Protein AF-A0A0W1KJL3-F1 (afdb_monomer_lite)

pLDDT: mean 86.96, std 9.93, range [46.47, 97.88]

Structure (mmCIF, N/CA/C/O backbone):
data_AF-A0A0W1KJL3-F1
#
_entry.id   AF-A0A0W1KJL3-F1
#
loop_
_atom_site.group_PDB
_atom_site.id
_atom_site.type_symbol
_atom_site.label_atom_id
_atom_site.label_alt_id
_atom_site.label_comp_id
_atom_site.label_asym_id
_atom_site.label_entity_id
_atom_site.label_seq_id
_atom_site.pdbx_PDB_ins_code
_atom_site.Cartn_x
_atom_site.Cartn_y
_atom_site.Cartn_z
_atom_site.occupancy
_atom_site.B_iso_or_equiv
_atom_site.auth_seq_id
_atom_site.auth_comp_id
_atom_site.auth_asym_id
_atom_site.auth_atom_id
_atom_site.pdbx_PDB_model_num
ATOM 1 N N . MET A 1 1 ? -2.576 8.488 -12.815 1.00 86.94 1 MET A N 1
ATOM 2 C CA . MET A 1 1 ? -3.621 8.041 -11.867 1.00 86.94 1 MET A CA 1
ATOM 3 C C . MET A 1 1 ? -3.029 7.929 -10.468 1.00 86.94 1 MET A C 1
ATOM 5 O O . MET A 1 1 ? -1.828 7.719 -10.366 1.00 86.94 1 MET A O 1
ATOM 9 N N . ALA A 1 2 ? -3.822 8.076 -9.404 1.00 86.94 2 ALA A N 1
ATOM 10 C CA . ALA A 1 2 ? -3.338 7.919 -8.029 1.00 86.94 2 ALA A CA 1
ATOM 11 C C . ALA A 1 2 ? -4.065 6.770 -7.322 1.00 86.94 2 ALA A C 1
ATOM 13 O O . ALA A 1 2 ? -5.283 6.648 -7.441 1.00 86.94 2 ALA A O 1
ATOM 14 N N . MET A 1 3 ? -3.318 5.965 -6.572 1.00 89.00 3 MET A N 1
ATOM 15 C CA . MET A 1 3 ? -3.847 4.995 -5.618 1.00 89.00 3 MET A CA 1
ATOM 16 C C . MET A 1 3 ? -3.536 5.489 -4.212 1.00 89.00 3 MET A C 1
ATOM 18 O O . MET A 1 3 ? -2.376 5.740 -3.891 1.00 89.00 3 MET A O 1
ATOM 22 N N . ALA A 1 4 ? -4.565 5.622 -3.382 1.00 90.50 4 ALA A N 1
ATOM 23 C CA . ALA A 1 4 ? -4.445 6.116 -2.016 1.00 90.50 4 ALA A CA 1
ATOM 24 C C . ALA A 1 4 ? -4.930 5.049 -1.020 1.00 90.50 4 ALA A C 1
ATOM 26 O O . ALA A 1 4 ? -6.027 5.187 -0.475 1.00 90.50 4 ALA A O 1
ATOM 27 N N . PRO A 1 5 ? -4.172 3.953 -0.815 1.00 90.31 5 PRO A N 1
ATOM 28 C CA . PRO A 1 5 ? -4.417 3.092 0.333 1.00 90.31 5 PRO A CA 1
ATOM 29 C C . PRO A 1 5 ? -4.080 3.856 1.625 1.00 90.31 5 PRO A C 1
ATOM 31 O O . PRO A 1 5 ? -3.430 4.906 1.598 1.00 90.31 5 PRO A O 1
ATOM 34 N N . GLU A 1 6 ? -4.525 3.357 2.774 1.00 91.62 6 GLU A N 1
ATOM 35 C CA . GLU A 1 6 ? -4.251 4.023 4.042 1.00 91.62 6 GLU A CA 1
ATOM 36 C C . GLU A 1 6 ? -2.750 4.095 4.354 1.00 91.62 6 GLU A C 1
ATOM 38 O O . GLU A 1 6 ? -1.948 3.266 3.924 1.00 91.62 6 GLU A O 1
ATOM 43 N N . ARG A 1 7 ? -2.357 5.090 5.159 1.00 89.19 7 ARG A N 1
ATOM 44 C CA . ARG A 1 7 ? -0.953 5.337 5.530 1.00 89.19 7 ARG A CA 1
ATOM 45 C C . ARG A 1 7 ? -0.255 4.087 6.074 1.00 89.19 7 ARG A C 1
ATOM 47 O O . ARG A 1 7 ? 0.915 3.875 5.780 1.00 89.19 7 ARG A O 1
ATOM 54 N N . HIS A 1 8 ? -0.958 3.283 6.870 1.00 90.88 8 HIS A N 1
ATOM 55 C CA . HIS A 1 8 ? -0.420 2.035 7.414 1.00 90.88 8 HIS A CA 1
ATOM 56 C C . HIS A 1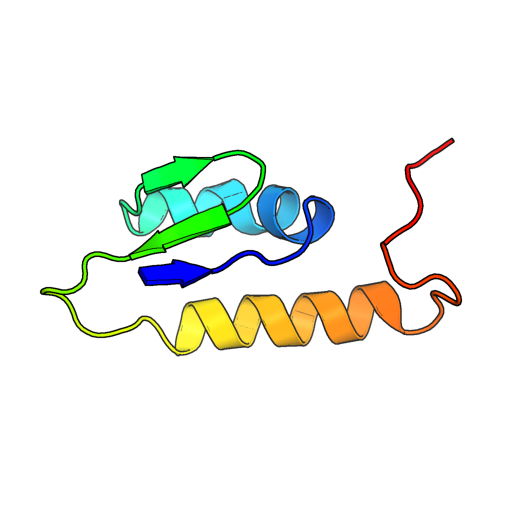 8 ? 0.017 1.069 6.297 1.00 90.88 8 HIS A C 1
ATOM 58 O O . HIS A 1 8 ? 1.097 0.493 6.359 1.00 90.88 8 HIS A O 1
ATOM 64 N N . THR A 1 9 ? -0.769 0.974 5.224 1.00 92.50 9 THR A N 1
ATOM 65 C CA . THR A 1 9 ? -0.452 0.191 4.022 1.00 92.50 9 THR A CA 1
ATOM 66 C C . THR A 1 9 ? 0.693 0.801 3.225 1.00 92.50 9 THR A C 1
ATOM 68 O O . THR A 1 9 ? 1.586 0.077 2.803 1.00 92.50 9 THR A O 1
ATOM 71 N N . MET A 1 10 ? 0.713 2.129 3.064 1.00 90.44 10 MET A N 1
ATOM 72 C CA . MET A 1 10 ? 1.814 2.814 2.374 1.00 90.44 10 MET A CA 1
ATOM 73 C C . MET A 1 10 ? 3.167 2.610 3.067 1.00 90.44 10 MET A C 1
ATOM 75 O O . MET A 1 10 ? 4.182 2.552 2.386 1.00 90.44 10 MET A O 1
ATOM 79 N N . ILE A 1 11 ? 3.186 2.506 4.401 1.00 89.94 11 ILE A N 1
ATOM 80 C CA . ILE A 1 11 ? 4.402 2.200 5.170 1.00 89.94 11 ILE A CA 1
ATOM 81 C C . ILE A 1 11 ? 4.809 0.738 4.988 1.00 89.94 11 ILE A C 1
ATOM 83 O O . ILE A 1 11 ? 5.991 0.463 4.825 1.00 89.94 11 ILE A O 1
ATOM 87 N N . HIS A 1 12 ? 3.847 -0.189 5.005 1.00 91.81 12 HIS A N 1
ATOM 88 C CA . HIS A 1 12 ? 4.131 -1.616 4.841 1.00 91.81 12 HIS A CA 1
ATOM 89 C C . HIS A 1 12 ? 4.763 -1.936 3.479 1.00 91.81 12 HIS A C 1
ATOM 91 O O . HIS A 1 12 ? 5.689 -2.732 3.423 1.00 91.81 12 HIS A O 1
ATOM 97 N N . PHE A 1 13 ? 4.293 -1.287 2.408 1.00 91.12 13 PHE A N 1
ATOM 98 C CA . PHE A 1 13 ? 4.737 -1.539 1.031 1.00 91.12 13 PHE A CA 1
ATOM 99 C C . PHE A 1 13 ? 5.719 -0.492 0.483 1.00 91.12 13 PHE A C 1
ATOM 101 O O . PHE A 1 13 ? 5.816 -0.298 -0.732 1.00 91.12 13 PHE A O 1
ATOM 108 N N . GLU A 1 14 ? 6.405 0.257 1.350 1.00 88.50 14 GLU A N 1
ATOM 109 C CA . GLU A 1 14 ? 7.274 1.352 0.906 1.00 88.50 14 GLU A CA 1
ATOM 110 C C . GLU A 1 14 ? 8.370 0.855 -0.057 1.00 88.50 14 GLU A C 1
ATOM 112 O O . GLU A 1 14 ? 8.650 1.502 -1.071 1.00 88.50 14 GLU A O 1
ATOM 117 N N . ASP A 1 15 ? 8.946 -0.315 0.215 1.00 87.88 15 ASP A N 1
ATOM 118 C CA . ASP A 1 15 ? 10.025 -0.885 -0.591 1.00 87.88 15 ASP A CA 1
ATOM 119 C C . ASP A 1 15 ? 9.514 -1.455 -1.926 1.00 87.88 15 ASP A C 1
ATOM 121 O O . ASP A 1 15 ? 10.130 -1.233 -2.971 1.00 87.88 15 ASP A O 1
ATOM 125 N N . GLU A 1 16 ? 8.344 -2.096 -1.943 1.00 87.62 16 GLU A N 1
ATOM 126 C CA . GLU A 1 16 ? 7.697 -2.618 -3.152 1.00 87.62 16 GLU A CA 1
ATOM 127 C C . GLU A 1 16 ? 7.297 -1.511 -4.129 1.00 87.62 16 GLU A C 1
ATOM 129 O O . GLU A 1 16 ? 7.348 -1.710 -5.349 1.00 87.62 16 GLU A O 1
ATOM 134 N N . VAL A 1 17 ? 6.884 -0.355 -3.605 1.00 84.62 17 VAL A N 1
ATOM 135 C CA . VAL A 1 17 ? 6.524 0.818 -4.409 1.00 84.62 17 VAL A CA 1
ATOM 136 C C . VAL A 1 17 ? 7.782 1.501 -4.953 1.00 84.62 17 VAL A C 1
ATOM 138 O O . VAL A 1 17 ? 7.818 1.844 -6.138 1.00 84.62 17 VAL A O 1
ATOM 141 N N . LYS A 1 18 ? 8.841 1.631 -4.138 1.00 83.81 18 LYS A N 1
ATOM 142 C CA . LYS A 1 18 ? 10.157 2.126 -4.586 1.00 83.81 18 LYS A CA 1
ATOM 143 C C . LYS A 1 18 ? 10.747 1.262 -5.697 1.00 83.81 18 LYS A C 1
ATOM 145 O O . LYS A 1 18 ? 11.222 1.800 -6.694 1.00 83.81 18 LYS A O 1
ATOM 150 N N . ALA A 1 19 ? 10.695 -0.063 -5.549 1.00 85.19 19 ALA A N 1
ATOM 151 C CA . ALA A 1 19 ? 11.235 -1.011 -6.524 1.00 85.19 19 ALA A CA 1
ATOM 152 C C . ALA A 1 19 ? 10.567 -0.894 -7.906 1.00 85.19 19 ALA A C 1
ATOM 154 O O . ALA A 1 19 ? 11.194 -1.177 -8.923 1.00 85.19 19 ALA A O 1
ATOM 155 N N . ARG A 1 20 ? 9.312 -0.436 -7.950 1.00 81.94 20 ARG A N 1
ATOM 156 C CA . ARG A 1 20 ? 8.545 -0.208 -9.184 1.00 81.94 20 ARG A CA 1
ATOM 157 C C . ARG A 1 20 ? 8.739 1.189 -9.784 1.00 81.94 20 ARG A C 1
ATOM 159 O O . ARG A 1 20 ? 8.032 1.539 -10.721 1.00 81.94 20 ARG A O 1
ATOM 166 N N . ALA A 1 21 ? 9.663 1.989 -9.243 1.00 71.38 21 ALA A N 1
ATOM 167 C CA . ALA A 1 21 ? 9.963 3.354 -9.685 1.00 71.38 21 ALA A CA 1
ATOM 168 C C . ALA A 1 21 ? 8.735 4.289 -9.763 1.00 71.38 21 ALA A C 1
ATOM 170 O O . ALA A 1 21 ? 8.742 5.276 -10.499 1.00 71.38 21 ALA A O 1
ATOM 171 N N . MET A 1 22 ? 7.676 4.000 -9.000 1.00 74.12 22 MET A N 1
ATOM 172 C CA . MET A 1 22 ? 6.488 4.851 -8.946 1.00 74.12 22 MET A CA 1
ATOM 173 C C . MET A 1 22 ? 6.780 6.097 -8.107 1.00 74.12 22 MET A C 1
ATOM 175 O O . MET A 1 22 ? 7.441 6.011 -7.076 1.00 74.12 22 MET A O 1
ATOM 179 N N . ASP A 1 23 ? 6.251 7.255 -8.507 1.00 68.69 23 ASP A N 1
ATOM 180 C CA . ASP A 1 23 ? 6.288 8.450 -7.658 1.00 68.69 23 ASP A C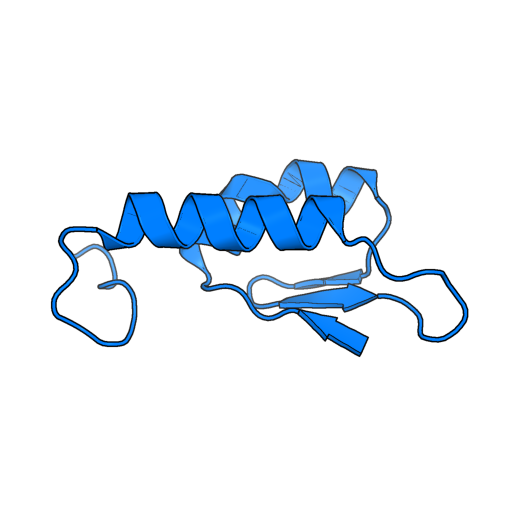A 1
ATOM 181 C C . ASP A 1 23 ? 5.377 8.217 -6.442 1.00 68.69 23 ASP A C 1
ATOM 183 O O . ASP A 1 23 ? 4.156 8.082 -6.575 1.00 68.69 23 ASP A O 1
ATOM 187 N N . PHE A 1 24 ? 5.974 8.119 -5.254 1.00 67.19 24 PHE A N 1
ATOM 188 C CA . PHE A 1 24 ? 5.277 7.787 -4.017 1.00 67.19 24 PHE A CA 1
ATOM 189 C C . PHE A 1 24 ? 5.514 8.848 -2.946 1.00 67.19 24 PHE A C 1
ATOM 191 O O . PHE A 1 24 ? 6.617 9.347 -2.734 1.00 67.19 24 PHE A O 1
ATOM 198 N N . GLY A 1 25 ? 4.441 9.183 -2.237 1.00 64.12 25 GLY A N 1
ATOM 199 C CA . GLY A 1 25 ? 4.508 9.914 -0.979 1.00 64.12 25 GLY A CA 1
ATOM 200 C C . GLY A 1 25 ? 3.993 9.046 0.162 1.00 64.12 25 GLY A C 1
ATOM 201 O O . GLY A 1 25 ? 3.426 7.981 -0.060 1.00 64.12 25 GLY A O 1
ATOM 202 N N . LYS A 1 26 ? 4.073 9.547 1.400 1.00 61.47 26 LYS A N 1
ATOM 203 C CA . LYS A 1 26 ? 3.551 8.852 2.599 1.00 61.47 26 LYS A CA 1
ATOM 204 C C . LYS A 1 26 ? 2.043 8.522 2.554 1.00 61.47 26 LYS A C 1
ATOM 206 O O . LYS A 1 26 ? 1.550 7.877 3.473 1.00 61.47 26 LYS A O 1
ATOM 211 N N . MET A 1 27 ? 1.308 9.013 1.551 1.00 69.12 27 MET A N 1
ATOM 212 C CA . MET A 1 27 ? -0.159 8.980 1.490 1.00 69.12 27 MET A CA 1
ATOM 213 C C . MET A 1 27 ? -0.737 8.379 0.200 1.00 69.12 27 MET A C 1
ATOM 215 O O . MET A 1 27 ? -1.926 8.084 0.179 1.00 69.12 27 MET A O 1
ATOM 219 N N . PHE A 1 28 ? 0.040 8.236 -0.878 1.00 77.56 28 PHE A N 1
ATOM 220 C CA . PHE A 1 28 ? -0.444 7.652 -2.136 1.00 77.56 28 PHE A CA 1
ATOM 221 C C . PHE A 1 28 ? 0.720 7.288 -3.067 1.00 77.56 28 PHE A C 1
ATOM 223 O O . PHE A 1 28 ? 1.793 7.897 -3.011 1.00 77.56 28 PHE A O 1
ATOM 230 N N . ALA A 1 29 ? 0.465 6.333 -3.960 1.00 83.56 29 ALA A N 1
ATOM 231 C CA . ALA A 1 29 ? 1.315 5.986 -5.095 1.00 83.56 29 ALA A CA 1
ATOM 232 C C . ALA A 1 29 ? 0.732 6.582 -6.386 1.00 83.56 29 ALA A C 1
ATOM 234 O O . ALA A 1 29 ? -0.481 6.510 -6.626 1.00 83.56 29 ALA A O 1
ATOM 235 N N . ARG A 1 30 ? 1.580 7.180 -7.228 1.00 85.81 30 ARG A N 1
ATOM 236 C CA . ARG A 1 30 ? 1.196 7.717 -8.537 1.00 85.81 30 ARG A CA 1
ATOM 237 C C . ARG A 1 30 ? 1.688 6.801 -9.646 1.00 85.81 30 ARG A C 1
ATOM 239 O O . ARG A 1 30 ? 2.879 6.539 -9.767 1.00 85.81 30 ARG A O 1
ATOM 246 N N . GLN A 1 31 ? 0.752 6.381 -10.489 1.00 83.69 31 GLN A N 1
ATOM 247 C CA . GLN A 1 31 ? 1.052 5.668 -11.724 1.00 83.69 31 GLN A CA 1
ATOM 248 C C . GLN A 1 31 ? 0.909 6.605 -12.925 1.00 83.69 31 GLN A C 1
ATOM 250 O O . GLN A 1 31 ? -0.089 7.344 -13.003 1.00 83.69 31 GLN A O 1
ATOM 255 N N . PRO A 1 32 ? 1.866 6.593 -13.868 1.00 85.12 32 PRO A N 1
ATOM 256 C CA . PRO A 1 32 ? 1.736 7.313 -15.126 1.00 85.12 32 PR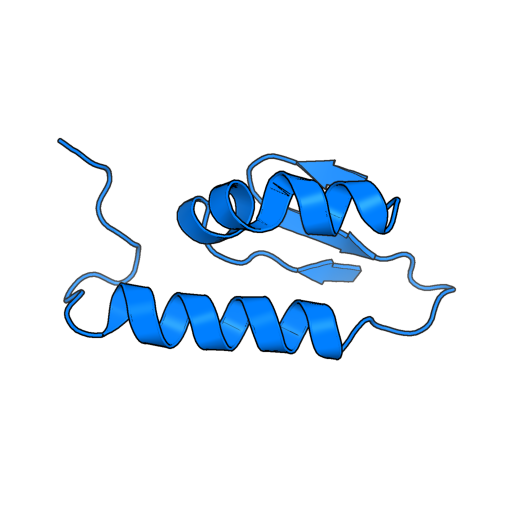O A CA 1
ATOM 257 C C . PRO A 1 32 ? 0.472 6.888 -15.878 1.00 85.12 32 PRO A C 1
ATOM 259 O O . PRO A 1 32 ? 0.099 5.723 -15.890 1.00 85.12 32 PRO A O 1
ATOM 262 N N . TRP A 1 33 ? -0.206 7.834 -16.528 1.00 88.06 33 TRP A N 1
ATOM 263 C CA . TRP A 1 33 ? -1.362 7.508 -17.379 1.00 88.06 33 TRP A CA 1
ATOM 264 C C . TRP A 1 33 ? -0.969 6.810 -18.684 1.00 88.06 33 TRP A C 1
ATOM 266 O O . TRP A 1 33 ? -1.808 6.172 -19.309 1.00 88.06 33 TRP A O 1
ATOM 276 N N . ALA A 1 34 ? 0.285 6.981 -19.105 1.00 89.19 34 ALA A N 1
ATOM 277 C CA . ALA A 1 34 ? 0.822 6.415 -20.336 1.00 89.19 34 ALA A CA 1
ATOM 278 C C . ALA A 1 34 ? 1.256 4.947 -20.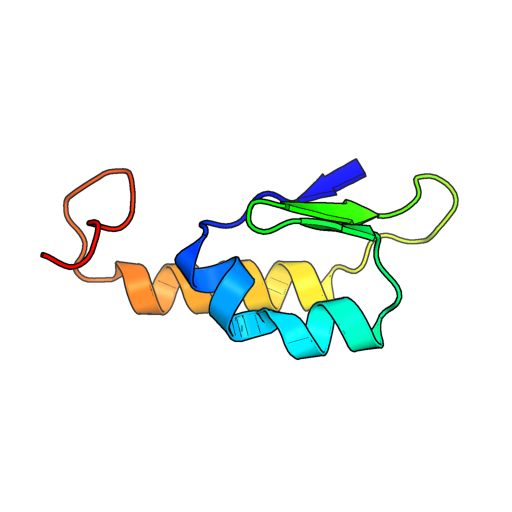185 1.00 89.19 34 ALA A C 1
ATOM 280 O O . ALA A 1 34 ? 1.574 4.307 -21.183 1.00 89.19 34 ALA A O 1
ATOM 281 N N . GLU A 1 35 ? 1.277 4.423 -18.958 1.00 85.88 35 GLU A N 1
ATOM 282 C CA . GLU A 1 35 ? 1.708 3.061 -18.658 1.00 85.88 35 GLU A CA 1
ATOM 283 C C . GLU A 1 35 ? 0.514 2.185 -18.256 1.00 85.88 35 GLU A C 1
ATOM 285 O O . GLU A 1 35 ? -0.493 2.698 -17.752 1.00 85.88 35 GLU A O 1
ATOM 290 N N . PRO A 1 36 ? 0.593 0.860 -18.475 1.00 89.88 36 PRO A N 1
ATOM 291 C CA . PRO A 1 36 ? -0.406 -0.068 -17.970 1.00 89.88 36 PRO A CA 1
ATOM 292 C C . PRO A 1 36 ? -0.563 0.046 -16.452 1.00 89.88 36 PRO A C 1
ATOM 294 O O . PRO A 1 36 ? 0.408 0.207 -15.717 1.00 89.88 36 PRO A O 1
ATOM 297 N N . PHE A 1 37 ? -1.802 -0.078 -15.982 1.00 88.75 37 PHE A N 1
ATOM 298 C CA . PHE A 1 37 ? -2.092 -0.031 -14.555 1.00 88.75 37 PHE A CA 1
ATOM 299 C C . PHE A 1 37 ? -1.576 -1.289 -13.841 1.00 88.75 37 PHE A C 1
ATOM 301 O O . PHE A 1 37 ? -1.871 -2.405 -14.272 1.00 88.75 37 PHE A O 1
ATOM 308 N N . ASP A 1 38 ? -0.862 -1.119 -12.725 1.00 89.75 38 ASP A N 1
ATOM 309 C CA . ASP A 1 38 ? -0.358 -2.245 -11.922 1.00 89.75 38 ASP A CA 1
ATOM 310 C C . ASP A 1 38 ? -1.478 -2.819 -11.035 1.00 89.75 38 ASP A C 1
ATOM 312 O O . ASP A 1 38 ? -1.724 -2.392 -9.900 1.00 89.75 38 ASP A O 1
ATOM 316 N N . TYR A 1 39 ? -2.204 -3.783 -11.600 1.00 92.00 39 TYR A N 1
ATOM 317 C CA . TYR A 1 39 ? -3.313 -4.475 -10.948 1.00 92.00 39 TYR A CA 1
ATOM 318 C C . TYR A 1 39 ? -2.875 -5.401 -9.809 1.00 92.00 39 TYR A C 1
ATOM 320 O O . TYR A 1 39 ? -3.682 -5.640 -8.900 1.00 92.00 39 TYR A O 1
ATOM 328 N N . GLU A 1 40 ? -1.641 -5.905 -9.857 1.00 92.75 40 GLU A N 1
ATOM 329 C CA . GLU A 1 40 ? -1.068 -6.776 -8.831 1.00 92.75 40 GLU A CA 1
ATOM 330 C C . GLU A 1 40 ? -0.787 -5.968 -7.568 1.00 92.75 40 GLU A C 1
ATOM 332 O O . GLU A 1 40 ? -1.322 -6.287 -6.507 1.00 92.75 40 GLU A O 1
ATOM 337 N N . LEU A 1 41 ? -0.073 -4.843 -7.698 1.00 89.56 41 LEU A N 1
ATOM 338 C CA . LEU A 1 41 ? 0.202 -3.937 -6.582 1.00 89.56 41 LEU A CA 1
ATOM 339 C C . LEU A 1 41 ? -1.094 -3.433 -5.933 1.00 89.56 41 LEU A C 1
ATOM 341 O O . LEU A 1 41 ? -1.227 -3.404 -4.709 1.00 89.56 41 LEU A O 1
ATOM 345 N N . ARG A 1 42 ? -2.095 -3.089 -6.750 1.00 92.38 42 ARG A N 1
ATOM 346 C CA . ARG A 1 42 ? -3.419 -2.708 -6.244 1.00 92.38 42 ARG A CA 1
ATOM 347 C C . ARG A 1 42 ? -4.098 -3.859 -5.490 1.00 92.38 42 ARG A C 1
ATOM 349 O O . ARG A 1 42 ? -4.748 -3.609 -4.480 1.00 92.38 42 ARG A O 1
ATOM 356 N N . GLY A 1 43 ? -3.980 -5.097 -5.973 1.00 95.44 43 GLY A N 1
ATOM 357 C CA . GLY A 1 43 ? -4.495 -6.282 -5.276 1.00 95.44 43 GLY A CA 1
ATOM 358 C C . GLY A 1 43 ? -3.870 -6.437 -3.888 1.00 95.44 43 GLY A C 1
ATOM 359 O O . GLY A 1 43 ? -4.597 -6.495 -2.899 1.00 95.44 43 GLY A O 1
ATOM 360 N N . MET A 1 44 ? -2.540 -6.349 -3.812 1.00 94.81 44 MET A N 1
ATOM 361 C CA . MET A 1 44 ? -1.781 -6.421 -2.557 1.00 94.81 44 MET A CA 1
ATOM 362 C C . MET A 1 44 ? -2.237 -5.364 -1.539 1.00 94.81 44 MET A C 1
ATOM 364 O O . MET A 1 44 ? -2.449 -5.674 -0.366 1.00 94.81 44 MET A O 1
ATOM 368 N N . PHE A 1 45 ? -2.462 -4.120 -1.979 1.00 93.62 45 PHE A N 1
ATOM 369 C CA . PHE A 1 45 ? -2.976 -3.057 -1.107 1.00 93.62 45 PHE A CA 1
ATOM 370 C C . PHE A 1 45 ? -4.371 -3.351 -0.548 1.00 93.62 45 PHE A C 1
ATOM 372 O O . PHE A 1 45 ? -4.658 -3.013 0.601 1.00 93.62 45 PHE A O 1
ATOM 379 N N . ILE A 1 46 ? -5.257 -3.930 -1.360 1.00 95.69 46 ILE A N 1
ATOM 380 C CA . ILE A 1 46 ? -6.626 -4.253 -0.945 1.00 95.69 46 ILE A CA 1
ATOM 381 C C . ILE A 1 46 ? -6.605 -5.404 0.059 1.00 95.69 46 ILE A C 1
ATOM 383 O O . ILE A 1 46 ? -7.192 -5.277 1.131 1.00 95.69 46 ILE A O 1
ATOM 387 N N . GLU A 1 47 ? -5.905 -6.491 -0.256 1.00 97.88 47 GLU A N 1
ATOM 388 C CA . GLU A 1 47 ? -5.819 -7.680 0.598 1.00 97.88 47 GLU A CA 1
ATOM 389 C C . GLU A 1 47 ? -5.227 -7.349 1.970 1.00 97.88 47 GLU A C 1
ATOM 391 O O . GLU A 1 47 ? -5.814 -7.686 2.999 1.00 97.88 47 GLU A O 1
ATOM 396 N N . TYR A 1 48 ? -4.128 -6.592 1.997 1.00 96.50 48 TYR A N 1
ATOM 397 C CA . TYR A 1 48 ? -3.508 -6.161 3.246 1.00 96.50 48 TYR A CA 1
ATOM 398 C C . TYR A 1 48 ? -4.439 -5.284 4.093 1.00 96.50 48 TYR A C 1
ATOM 400 O O . TYR A 1 48 ? -4.527 -5.458 5.310 1.00 96.50 48 TYR A O 1
ATOM 408 N N . GLN A 1 49 ? -5.165 -4.345 3.478 1.00 94.88 49 GLN A N 1
ATOM 409 C CA . GLN A 1 49 ? -6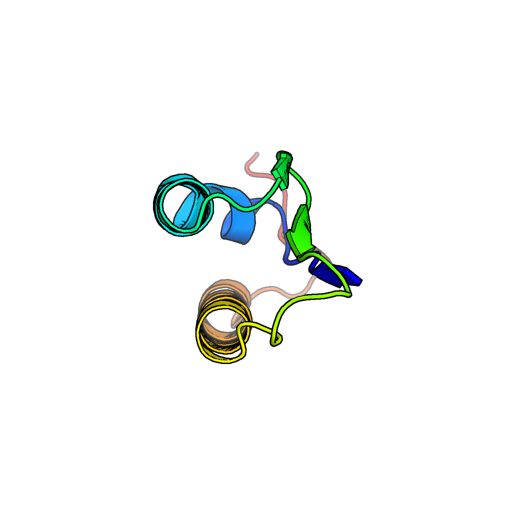.113 -3.507 4.218 1.00 94.88 49 GLN A CA 1
ATOM 410 C C . GLN A 1 49 ? -7.307 -4.298 4.742 1.00 94.88 49 GLN A C 1
ATOM 412 O O . GLN A 1 49 ? -7.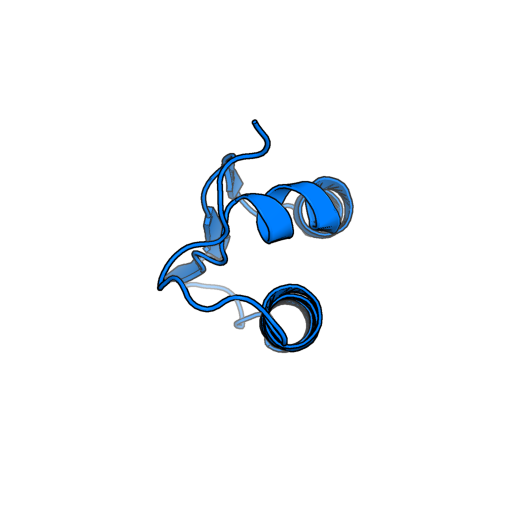753 -4.026 5.852 1.00 94.88 49 GLN A O 1
ATOM 417 N N . LEU A 1 50 ? -7.819 -5.271 3.986 1.00 96.19 50 LEU A N 1
ATOM 418 C CA . LEU A 1 50 ? -8.898 -6.140 4.458 1.00 96.19 50 LEU A CA 1
ATOM 419 C C . LEU A 1 50 ? -8.469 -6.929 5.699 1.00 96.19 50 LEU A C 1
ATOM 421 O O . LEU A 1 50 ? -9.218 -6.976 6.674 1.00 96.19 50 LEU A O 1
ATOM 425 N N . GLU A 1 51 ? -7.259 -7.490 5.689 1.00 96.88 51 GLU A N 1
ATOM 426 C CA . GLU A 1 51 ? -6.757 -8.271 6.820 1.00 96.88 51 GLU A CA 1
ATOM 427 C C . GLU A 1 51 ? -6.467 -7.382 8.037 1.00 96.88 51 GLU A C 1
ATOM 429 O O . GLU A 1 51 ? -6.971 -7.625 9.133 1.00 96.88 51 GLU A O 1
ATOM 434 N N . THR A 1 52 ? -5.731 -6.286 7.847 1.00 95.12 52 THR A N 1
ATOM 435 C CA . THR A 1 52 ? -5.359 -5.387 8.954 1.00 95.12 52 THR A CA 1
ATOM 436 C C . THR A 1 52 ? -6.545 -4.622 9.541 1.00 95.12 52 THR A C 1
ATOM 438 O O . THR A 1 52 ? -6.520 -4.255 10.717 1.00 95.12 52 THR A O 1
ATOM 441 N N . LYS A 1 53 ? -7.617 -4.410 8.767 1.00 95.38 53 LYS A N 1
ATOM 442 C CA . LYS A 1 53 ? -8.842 -3.741 9.234 1.00 95.38 53 LYS A CA 1
ATOM 443 C C . LYS A 1 53 ? -9.946 -4.684 9.695 1.00 95.38 53 LYS A C 1
ATOM 445 O O . LYS A 1 53 ? -11.006 -4.197 10.079 1.00 95.38 53 LYS A O 1
ATOM 450 N N . LYS A 1 54 ? -9.726 -5.999 9.719 1.00 96.50 54 LYS A N 1
ATOM 451 C CA . LYS A 1 54 ? -10.766 -7.000 10.019 1.00 96.50 54 LYS A CA 1
ATOM 452 C C . LYS A 1 54 ? -11.565 -6.731 11.301 1.00 96.50 54 LYS A C 1
ATOM 454 O O . LYS A 1 54 ? -12.760 -6.999 11.340 1.00 96.50 54 LYS A O 1
ATOM 459 N N . ASN A 1 55 ? -10.914 -6.176 12.324 1.00 95.88 55 ASN A N 1
ATOM 460 C CA . ASN A 1 55 ? -11.524 -5.856 13.621 1.00 95.88 55 ASN A CA 1
ATOM 461 C C . ASN A 1 55 ? -11.600 -4.342 13.903 1.00 95.88 55 ASN A C 1
ATOM 463 O O . ASN A 1 55 ? -11.859 -3.935 15.035 1.00 95.88 55 ASN A O 1
ATOM 467 N N . VAL A 1 56 ? -11.340 -3.496 12.904 1.00 94.75 56 VAL A N 1
ATOM 468 C CA . VAL A 1 56 ? -11.377 -2.037 13.053 1.00 94.75 56 VAL A CA 1
ATOM 469 C C . VAL A 1 56 ? -12.819 -1.558 12.908 1.00 94.75 56 VAL A C 1
ATOM 471 O O . VAL A 1 56 ? -13.464 -1.787 11.890 1.00 94.75 56 VAL A O 1
ATOM 474 N N . THR A 1 57 ? -13.326 -0.865 13.928 1.00 95.94 57 THR A N 1
ATOM 475 C CA . THR A 1 57 ? -14.705 -0.340 13.957 1.00 95.94 57 THR A CA 1
ATOM 476 C C . THR A 1 57 ? -14.813 1.123 13.521 1.00 95.94 57 THR A C 1
ATOM 478 O O . THR A 1 57 ? -15.914 1.656 13.395 1.00 95.94 57 THR A O 1
ATOM 481 N N . SER A 1 58 ? -13.683 1.787 13.276 1.00 94.38 58 SER A N 1
ATOM 482 C CA . SER A 1 58 ? -13.607 3.143 12.732 1.00 94.38 58 SER A CA 1
ATOM 483 C C . SER A 1 58 ? -13.427 3.134 11.213 1.00 94.38 58 SER A C 1
ATOM 485 O O . SER A 1 58 ? -12.911 2.184 10.630 1.00 94.38 58 SER A O 1
ATOM 487 N N . PHE A 1 59 ? -13.820 4.225 10.549 1.00 93.25 59 PHE A N 1
ATOM 488 C CA . PHE A 1 59 ? -13.638 4.349 9.100 1.00 93.25 59 PHE A CA 1
ATOM 489 C C . PHE A 1 59 ? -12.155 4.311 8.698 1.00 93.25 59 PHE A C 1
ATOM 491 O O . PHE A 1 59 ? -11.777 3.548 7.813 1.00 93.25 59 PHE A O 1
ATOM 498 N N . TRP A 1 60 ? -11.315 5.091 9.383 1.00 92.62 60 TRP A N 1
ATOM 499 C CA . TRP A 1 60 ? -9.858 5.088 9.222 1.00 92.62 60 TRP A CA 1
ATOM 500 C C . TRP A 1 60 ? -9.200 4.171 10.246 1.00 92.62 60 TRP A C 1
ATOM 502 O O . TRP A 1 60 ? -9.725 4.013 11.352 1.00 92.62 60 TRP A O 1
ATOM 512 N N . MET A 1 61 ? -8.032 3.625 9.918 1.00 90.69 61 MET A N 1
ATOM 513 C CA . MET A 1 61 ? -7.191 2.934 10.886 1.00 90.69 61 MET A CA 1
ATOM 514 C C . MET A 1 61 ? -6.854 3.883 12.049 1.00 90.69 61 MET A C 1
ATOM 516 O O . MET A 1 61 ? -6.432 5.023 11.806 1.00 90.69 61 MET A O 1
ATOM 520 N N . PRO A 1 62 ? -7.068 3.460 13.308 1.00 89.94 62 PRO A N 1
ATOM 521 C CA . PRO A 1 62 ? -6.714 4.266 14.465 1.00 89.94 62 PRO A CA 1
ATOM 522 C C . PRO A 1 62 ? -5.238 4.656 14.412 1.00 89.94 62 PRO A C 1
ATOM 524 O O . PRO A 1 62 ? -4.381 3.850 14.052 1.00 89.94 62 PRO A O 1
ATOM 527 N N . LYS A 1 63 ? -4.935 5.904 14.768 1.00 80.62 63 LYS A N 1
ATOM 528 C CA . LYS A 1 63 ? -3.547 6.298 15.016 1.00 80.62 63 LYS A CA 1
ATOM 529 C C . LYS A 1 63 ? -3.100 5.540 16.267 1.00 80.62 63 LYS A C 1
ATOM 531 O O . LYS A 1 63 ? -3.841 5.557 17.248 1.00 80.62 63 LYS A O 1
ATOM 536 N N . GLU A 1 64 ? -1.953 4.863 16.216 1.00 68.38 64 GLU A N 1
ATOM 537 C CA . GLU A 1 64 ? -1.323 4.321 17.428 1.00 68.38 64 GLU A CA 1
ATOM 538 C C . GLU A 1 64 ? -1.266 5.425 18.496 1.00 68.38 64 GLU A C 1
ATOM 540 O O . GLU A 1 64 ? -1.035 6.594 18.163 1.00 68.38 64 GLU A O 1
ATOM 545 N N . GLN A 1 65 ? -1.593 5.055 19.736 1.00 46.47 65 GLN A N 1
ATOM 546 C CA . GLN A 1 65 ? -1.703 5.969 20.873 1.00 46.47 65 GLN A CA 1
ATOM 547 C C . GLN A 1 65 ? -0.329 6.289 21.457 1.00 46.47 65 GLN A C 1
ATOM 549 O O . GLN A 1 65 ? 0.498 5.354 21.538 1.00 46.47 65 GLN A O 1
#

Radius of gyration: 12.41 Å; chains: 1; bounding box: 26×18×41 Å

Foldseek 3Di:
DKDFQALVLCVVCVVVLVVVVFDDDSGITDDDPVDDDDPVVVVSSVVVCCVVCVPPPDPHDDDDD

Secondary structure (DSSP, 8-state):
-EE---HHHHHHTHHHHHHTT-EEETTEEE--TTS---HHHHHHHHHHHHHHTTT--SSSPPPP-

Sequence (65 aa):
MAMAPERHTMIHFEDEVKARAMDFGKMFARQPWAEPFDYELRGMFIEYQLETKKNVTSFWMPKEQ

Organism: NCBI:txid59561